Protein AF-A0A1P8Y9I0-F1 (afdb_monomer_lite)

pLDDT: mean 92.51, std 11.32, range [50.22, 98.56]

Radius of gyration: 15.65 Å; chains: 1; bounding box: 35×36×48 Å

Structure (mmCIF, N/CA/C/O backbone):
data_AF-A0A1P8Y9I0-F1
#
_entry.id   AF-A0A1P8Y9I0-F1
#
loop_
_atom_site.group_PDB
_atom_site.id
_atom_site.type_symbol
_atom_site.label_atom_id
_atom_site.label_alt_id
_atom_site.label_comp_id
_atom_site.label_asym_id
_atom_site.label_entity_id
_atom_site.label_seq_id
_atom_site.pdbx_PDB_ins_code
_atom_site.Cartn_x
_atom_site.Cartn_y
_atom_site.Cartn_z
_atom_site.occupancy
_atom_site.B_iso_or_equiv
_atom_site.auth_seq_id
_atom_site.auth_comp_id
_atom_site.auth_asym_id
_atom_site.auth_atom_id
_atom_site.pdbx_PDB_model_num
ATOM 1 N N . MET A 1 1 ? 1.234 25.352 27.784 1.00 50.22 1 MET A N 1
ATOM 2 C CA . MET A 1 1 ? 1.714 23.961 27.651 1.00 50.22 1 MET A CA 1
ATOM 3 C C . MET A 1 1 ? 0.505 23.090 27.349 1.00 50.22 1 MET A C 1
ATOM 5 O O . MET A 1 1 ? -0.253 22.796 28.262 1.00 50.22 1 MET A O 1
ATOM 9 N N . VAL A 1 2 ? 0.238 22.803 26.073 1.00 50.41 2 VAL A N 1
ATOM 10 C CA . VAL A 1 2 ? -0.898 21.957 25.672 1.00 50.41 2 VAL A CA 1
ATOM 11 C C . VAL A 1 2 ? -0.511 20.513 25.977 1.00 50.41 2 VAL A C 1
ATOM 13 O O . VAL A 1 2 ? 0.443 20.001 25.397 1.00 50.41 2 VAL A O 1
ATOM 16 N N . ARG A 1 3 ? -1.201 19.872 26.926 1.00 53.47 3 ARG A N 1
ATOM 17 C CA . ARG A 1 3 ? -1.149 18.415 27.060 1.00 53.47 3 ARG A CA 1
ATOM 18 C C . ARG A 1 3 ? -1.916 17.842 25.875 1.00 53.47 3 ARG A C 1
ATOM 20 O O . ARG A 1 3 ? -3.123 18.023 25.784 1.00 53.47 3 ARG A O 1
ATOM 27 N N . LEU A 1 4 ? -1.197 17.213 24.954 1.00 63.72 4 LEU A N 1
ATOM 28 C CA . LEU A 1 4 ? -1.804 16.285 24.015 1.00 63.72 4 LEU A CA 1
ATOM 29 C C . LEU A 1 4 ? -1.993 14.987 24.795 1.00 63.72 4 LEU A C 1
ATOM 31 O O . LEU A 1 4 ? -1.011 14.308 25.099 1.00 63.72 4 LEU A O 1
ATOM 35 N N . ASP A 1 5 ? -3.227 14.682 25.184 1.00 65.12 5 ASP A N 1
ATOM 36 C CA . ASP A 1 5 ? -3.533 13.342 25.670 1.00 65.12 5 ASP A CA 1
ATOM 37 C C . ASP A 1 5 ? -3.184 12.358 24.540 1.00 65.12 5 ASP A C 1
ATOM 39 O O . ASP A 1 5 ? -3.578 12.592 23.391 1.00 65.12 5 ASP A O 1
ATOM 43 N N . PRO A 1 6 ? -2.395 11.298 24.796 1.00 65.25 6 PRO A N 1
ATOM 44 C CA . PRO A 1 6 ? -2.047 10.349 23.754 1.00 65.25 6 PRO A CA 1
ATOM 45 C C . PRO A 1 6 ? -3.326 9.638 23.318 1.00 65.25 6 PRO A C 1
ATOM 47 O O . PRO A 1 6 ? -3.844 8.779 24.029 1.00 65.25 6 PRO A O 1
ATOM 50 N N . VAL A 1 7 ? -3.851 10.007 22.148 1.00 63.44 7 VAL A N 1
ATOM 51 C CA . VAL A 1 7 ? -4.934 9.261 21.507 1.00 63.44 7 VAL A CA 1
ATOM 52 C C . VAL A 1 7 ? -4.431 7.825 21.345 1.00 63.44 7 VAL A C 1
ATOM 54 O O . VAL A 1 7 ? -3.393 7.623 20.702 1.00 63.44 7 VAL A O 1
ATOM 57 N N . PRO A 1 8 ? -5.092 6.816 21.941 1.00 67.00 8 PRO A N 1
ATOM 58 C CA . PRO A 1 8 ? -4.631 5.448 21.802 1.00 67.00 8 PRO A CA 1
ATOM 59 C C . PRO A 1 8 ? -4.676 5.074 20.316 1.00 67.00 8 PRO A C 1
ATOM 61 O O . PRO A 1 8 ? -5.696 5.265 19.645 1.00 67.00 8 PRO A O 1
ATOM 64 N N . ARG A 1 9 ? -3.550 4.568 19.793 1.00 76.94 9 ARG A N 1
ATOM 65 C CA . ARG A 1 9 ? -3.406 4.087 18.408 1.00 76.94 9 ARG A CA 1
ATOM 66 C C . ARG A 1 9 ? -4.253 2.828 18.210 1.00 76.94 9 ARG A C 1
ATOM 68 O O . ARG A 1 9 ? -3.756 1.714 18.284 1.00 76.94 9 ARG A O 1
ATOM 75 N N . THR A 1 10 ? -5.553 3.036 18.033 1.00 88.88 10 THR A N 1
ATOM 76 C CA . THR A 1 10 ? -6.595 1.995 17.960 1.00 88.88 10 THR A CA 1
ATOM 77 C C . THR A 1 10 ? -7.045 1.700 16.535 1.00 88.88 10 THR A C 1
ATOM 79 O O . THR A 1 10 ? -7.827 0.776 16.322 1.00 88.88 10 THR A O 1
ATOM 82 N N . LEU A 1 11 ? -6.582 2.490 15.565 1.00 95.50 11 LEU A N 1
ATOM 83 C CA . LEU A 1 11 ? -6.883 2.268 14.159 1.00 95.50 11 LEU A CA 1
ATOM 84 C C . LEU A 1 11 ? -6.055 1.102 13.618 1.00 95.50 11 LEU A C 1
ATOM 86 O O . LEU A 1 11 ? -4.870 0.975 13.923 1.00 95.50 11 LEU A O 1
ATOM 90 N N . VAL A 1 12 ? -6.700 0.279 12.801 1.00 96.62 12 VAL A N 1
ATOM 91 C CA . VAL A 1 12 ? -6.104 -0.847 12.086 1.00 96.62 12 VAL A CA 1
ATOM 92 C C . VAL A 1 12 ? -5.744 -0.387 10.680 1.00 96.62 12 VAL A C 1
ATOM 94 O O . VAL A 1 12 ? -6.572 0.214 9.997 1.00 96.62 12 VAL A O 1
ATOM 97 N N . ASP A 1 13 ? -4.520 -0.678 10.251 1.00 96.81 13 ASP A N 1
ATOM 98 C CA . ASP A 1 13 ? -4.106 -0.571 8.853 1.00 96.81 13 ASP A CA 1
ATOM 99 C C . ASP A 1 13 ? -4.688 -1.752 8.072 1.00 96.81 13 ASP A C 1
ATOM 101 O O . ASP A 1 13 ? -4.206 -2.878 8.184 1.00 96.81 13 ASP A O 1
ATOM 105 N N . VAL A 1 14 ? -5.763 -1.500 7.323 1.00 98.00 14 VAL A N 1
ATOM 106 C CA . VAL A 1 14 ? -6.560 -2.567 6.703 1.00 98.00 14 VAL A CA 1
ATOM 107 C C . VAL A 1 14 ? -5.796 -3.273 5.587 1.00 98.00 14 VAL A C 1
ATOM 109 O O . VAL A 1 14 ? -5.903 -4.488 5.446 1.00 98.00 14 VAL A O 1
ATOM 112 N N . VAL A 1 15 ? -4.978 -2.541 4.829 1.00 97.38 15 VAL A N 1
ATOM 113 C CA . VAL A 1 15 ? 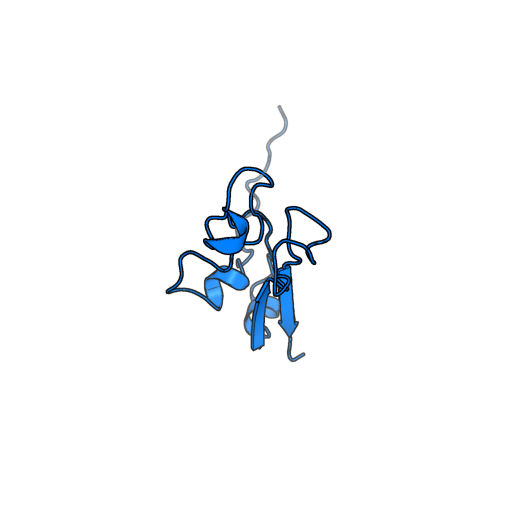-4.157 -3.140 3.768 1.00 9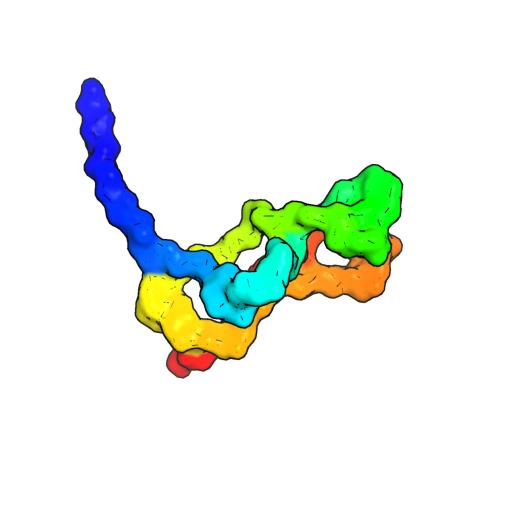7.38 15 VAL A CA 1
ATOM 114 C C . VAL A 1 15 ? -3.124 -4.083 4.380 1.00 97.38 15 VAL A C 1
ATOM 116 O O . VAL A 1 15 ? -2.961 -5.200 3.902 1.00 97.38 15 VAL A O 1
ATOM 119 N N . ARG A 1 16 ? -2.462 -3.682 5.475 1.00 96.38 16 ARG A N 1
ATOM 120 C CA . ARG A 1 16 ? -1.484 -4.552 6.145 1.00 96.38 16 ARG A CA 1
ATOM 121 C C . ARG A 1 16 ? -2.137 -5.767 6.810 1.00 96.38 16 ARG A C 1
ATOM 123 O O . ARG A 1 16 ? -1.550 -6.841 6.783 1.00 96.38 16 ARG A O 1
ATOM 130 N N . ASP A 1 17 ? -3.329 -5.604 7.383 1.00 96.31 17 ASP A N 1
ATOM 131 C CA . ASP A 1 17 ? -4.109 -6.703 7.974 1.00 96.31 17 ASP A CA 1
ATOM 132 C C . ASP A 1 17 ? -4.497 -7.763 6.928 1.00 96.31 17 ASP A C 1
ATOM 134 O O . ASP A 1 17 ? -4.458 -8.958 7.209 1.00 96.31 17 ASP A O 1
ATOM 138 N N . ARG A 1 18 ? -4.824 -7.336 5.701 1.00 96.25 18 ARG A N 1
ATOM 139 C CA . ARG A 1 18 ? -5.272 -8.227 4.617 1.00 96.25 18 ARG A CA 1
ATOM 140 C C . ARG A 1 18 ? -4.158 -8.762 3.728 1.00 96.25 18 ARG A C 1
ATOM 142 O O . ARG A 1 18 ? -4.342 -9.797 3.093 1.00 96.25 18 ARG A O 1
ATOM 149 N N . CYS A 1 19 ? -3.008 -8.100 3.715 1.00 94.31 19 CYS A N 1
ATOM 150 C CA . CYS A 1 19 ? -1.831 -8.484 2.944 1.00 94.31 19 CYS A CA 1
ATOM 151 C C . CYS A 1 19 ? -0.595 -8.603 3.865 1.00 94.31 19 CYS A C 1
ATOM 153 O O . CYS A 1 19 ? 0.362 -7.841 3.703 1.00 94.31 19 CYS A O 1
ATOM 155 N N . PRO A 1 20 ? -0.596 -9.512 4.864 1.00 94.88 20 PRO A N 1
ATOM 156 C CA . PRO A 1 20 ? 0.451 -9.551 5.890 1.00 94.88 20 PRO A CA 1
ATOM 157 C C . PRO A 1 20 ? 1.811 -10.032 5.366 1.00 94.88 20 PRO A C 1
ATOM 159 O O . PRO A 1 20 ? 2.841 -9.578 5.858 1.00 94.88 20 PRO A O 1
ATOM 162 N N . ASP A 1 21 ? 1.814 -10.908 4.358 1.00 93.50 21 ASP A N 1
ATOM 163 C CA . ASP A 1 21 ? 3.010 -11.623 3.885 1.00 93.50 21 ASP A CA 1
ATOM 164 C C . ASP A 1 21 ? 3.643 -11.004 2.626 1.00 93.50 21 ASP A C 1
ATOM 166 O O . ASP A 1 21 ? 4.447 -11.640 1.945 1.00 93.50 21 ASP A O 1
ATOM 170 N N . THR A 1 22 ? 3.271 -9.771 2.280 1.00 88.44 22 THR A N 1
ATOM 171 C CA . THR A 1 22 ? 3.850 -9.044 1.145 1.00 88.44 22 THR A CA 1
ATOM 172 C C . THR A 1 22 ? 4.398 -7.688 1.580 1.00 88.44 22 THR A C 1
ATOM 174 O O . THR A 1 22 ? 3.870 -7.026 2.479 1.00 88.44 22 THR A O 1
ATOM 177 N N . ASP A 1 23 ? 5.492 -7.268 0.945 1.00 85.75 23 ASP A N 1
ATOM 178 C CA . ASP A 1 23 ? 6.072 -5.942 1.162 1.00 85.75 23 ASP A CA 1
ATOM 179 C C . ASP A 1 23 ? 5.109 -4.836 0.700 1.00 85.75 23 ASP A C 1
ATOM 181 O O . ASP A 1 23 ? 5.017 -3.782 1.342 1.00 85.75 23 ASP A O 1
ATOM 185 N N . GLY A 1 24 ? 4.364 -5.112 -0.376 1.00 81.00 24 GLY A N 1
ATOM 186 C CA . GLY A 1 24 ? 3.292 -4.283 -0.914 1.00 81.00 24 GLY A CA 1
ATOM 187 C C . GLY A 1 24 ? 1.904 -4.622 -0.338 1.00 81.00 24 GLY A C 1
ATOM 188 O O . GLY A 1 24 ? 1.806 -5.181 0.752 1.00 81.00 24 GLY A O 1
ATOM 189 N N . PRO A 1 25 ? 0.811 -4.263 -1.035 1.00 95.06 25 PRO A N 1
ATOM 190 C CA . PRO A 1 25 ? 0.798 -3.513 -2.290 1.00 95.06 25 PRO A CA 1
ATOM 191 C C . PRO A 1 25 ? 1.343 -2.089 -2.104 1.00 95.06 25 PRO A C 1
ATOM 193 O O . PRO A 1 25 ? 1.028 -1.412 -1.122 1.00 95.06 25 PRO A O 1
ATOM 196 N N . TYR A 1 26 ? 2.200 -1.650 -3.029 1.00 97.44 26 TYR A N 1
ATOM 197 C CA . TYR A 1 26 ? 2.687 -0.271 -3.067 1.00 97.44 26 TYR A CA 1
ATOM 198 C C . TYR A 1 26 ? 1.595 0.656 -3.600 1.00 97.44 26 TYR A C 1
ATOM 200 O O . TYR A 1 26 ? 0.720 0.230 -4.355 1.00 97.44 26 TYR A O 1
ATOM 208 N N . SER A 1 27 ? 1.642 1.916 -3.181 1.00 98.06 27 SER A N 1
ATOM 209 C CA . SER A 1 27 ? 0.705 2.961 -3.600 1.00 98.06 27 SER A CA 1
ATOM 210 C C . SER A 1 27 ? 1.399 4.097 -4.335 1.00 98.06 27 SER A C 1
ATOM 212 O O . SER A 1 27 ? 0.717 4.987 -4.816 1.00 98.06 27 SER A O 1
ATOM 214 N N . TRP A 1 28 ? 2.731 4.078 -4.415 1.00 98.38 28 TRP A N 1
ATOM 215 C CA . TRP A 1 28 ? 3.528 5.113 -5.053 1.00 98.38 28 TRP A CA 1
ATOM 216 C C . TRP A 1 28 ? 4.748 4.532 -5.764 1.00 98.38 28 TRP A C 1
ATOM 218 O O . TRP A 1 28 ? 5.452 3.687 -5.202 1.00 98.38 28 TRP A O 1
ATOM 228 N N . TRP A 1 29 ? 5.052 5.054 -6.952 1.00 98.19 29 TRP A N 1
ATOM 229 C CA . TRP A 1 29 ? 6.262 4.747 -7.713 1.00 98.19 29 TRP A CA 1
ATOM 230 C C . TRP A 1 29 ? 6.817 6.010 -8.364 1.00 98.19 29 TRP A C 1
ATOM 232 O O . TRP A 1 29 ? 6.088 6.786 -8.980 1.00 98.19 29 TRP A O 1
ATOM 242 N N . SER A 1 30 ? 8.139 6.168 -8.319 1.00 97.31 30 SER A N 1
ATOM 243 C CA . SER A 1 30 ? 8.806 7.303 -8.957 1.00 97.31 30 SER A CA 1
ATOM 244 C C . SER A 1 30 ? 8.505 7.389 -10.461 1.00 97.31 30 SER A C 1
ATOM 246 O O . SER A 1 30 ? 8.370 6.384 -11.169 1.00 97.31 30 SER A O 1
ATOM 248 N N . TRP A 1 31 ? 8.460 8.615 -10.983 1.00 96.38 31 TRP A N 1
ATOM 249 C CA . TRP A 1 31 ? 8.508 8.864 -12.428 1.00 96.38 31 TRP A CA 1
ATOM 250 C C . TRP A 1 31 ? 9.890 8.582 -13.026 1.00 96.38 31 TRP A C 1
ATOM 252 O O . TRP A 1 31 ? 10.011 8.415 -14.237 1.00 96.38 31 TRP A O 1
ATOM 262 N N . LEU A 1 32 ? 10.930 8.538 -12.191 1.00 94.88 32 LEU A N 1
ATOM 263 C CA . LEU A 1 32 ? 12.301 8.306 -12.624 1.00 94.88 32 LEU A CA 1
ATOM 264 C C . LEU A 1 32 ? 12.570 6.814 -12.843 1.00 94.88 32 LEU A C 1
ATOM 266 O O . LEU A 1 32 ? 12.204 5.973 -12.025 1.00 94.88 32 LEU A O 1
ATOM 270 N N . GLY A 1 33 ? 13.294 6.503 -13.918 1.00 93.06 33 GLY A N 1
ATOM 271 C CA . GLY A 1 33 ? 13.715 5.137 -14.221 1.00 93.06 33 GLY A CA 1
ATOM 272 C C . GLY A 1 33 ? 12.543 4.215 -14.558 1.00 93.06 33 GLY A C 1
ATOM 273 O O . GLY A 1 33 ? 11.558 4.637 -15.157 1.00 93.06 33 GLY A O 1
ATOM 274 N N . GLN A 1 34 ? 12.683 2.940 -14.205 1.00 95.38 34 GLN A N 1
ATOM 275 C CA . GLN A 1 34 ? 11.688 1.897 -14.461 1.00 95.38 34 GLN A CA 1
ATOM 276 C C . GLN A 1 34 ? 10.919 1.502 -13.191 1.00 95.38 34 GLN A C 1
ATOM 278 O O . GLN A 1 34 ? 10.295 0.451 -13.169 1.00 95.38 34 GLN A O 1
ATOM 283 N N . SER A 1 3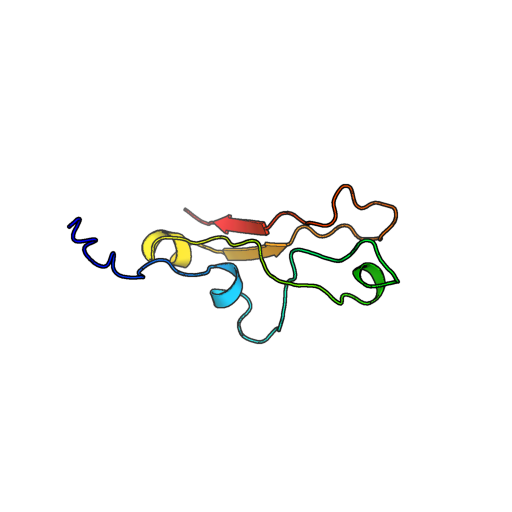5 ? 10.893 2.351 -12.150 1.00 96.88 35 SER A N 1
ATOM 284 C CA . SER A 1 35 ? 10.285 2.027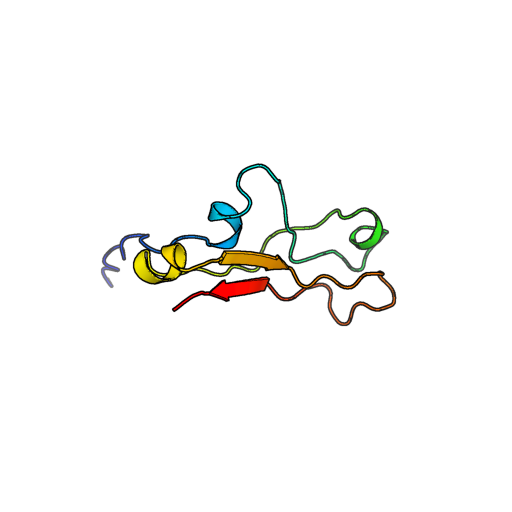 -10.847 1.00 96.88 35 SER A CA 1
ATOM 285 C C . SER A 1 35 ? 8.866 1.468 -10.949 1.00 96.88 35 SER A C 1
ATOM 287 O O . SER A 1 35 ? 8.552 0.502 -10.264 1.00 96.88 35 SER A O 1
ATOM 289 N N . PHE A 1 36 ? 8.021 2.031 -11.819 1.00 96.88 36 PHE A N 1
ATOM 290 C CA . PHE A 1 36 ? 6.672 1.504 -12.029 1.00 96.88 36 PHE A CA 1
ATOM 291 C C . PHE A 1 36 ? 6.678 0.137 -12.720 1.00 96.88 36 PHE A C 1
ATOM 293 O O . PHE A 1 36 ? 5.894 -0.717 -12.340 1.00 96.88 36 PHE A O 1
ATOM 300 N N . ALA A 1 37 ? 7.524 -0.091 -13.726 1.00 95.94 37 ALA A N 1
ATOM 301 C CA . ALA A 1 37 ? 7.577 -1.368 -14.445 1.00 95.94 37 ALA A CA 1
ATOM 302 C C . ALA A 1 37 ? 8.187 -2.487 -13.582 1.00 95.94 37 ALA A C 1
ATOM 304 O O . ALA A 1 37 ? 7.663 -3.597 -13.556 1.00 95.94 37 ALA A O 1
ATOM 305 N N . ASP A 1 38 ? 9.225 -2.158 -12.814 1.00 95.94 38 ASP A N 1
ATOM 306 C CA . ASP A 1 38 ? 9.942 -3.066 -11.911 1.00 95.94 38 ASP A CA 1
ATOM 307 C C . ASP A 1 38 ? 9.223 -3.260 -10.563 1.00 95.94 38 ASP A C 1
ATOM 309 O O . ASP A 1 38 ? 9.758 -3.894 -9.656 1.00 95.94 38 ASP A O 1
ATOM 313 N N . ASP A 1 39 ? 8.042 -2.655 -10.401 1.00 95.56 39 ASP A N 1
ATOM 314 C CA . ASP A 1 39 ? 7.257 -2.620 -9.164 1.00 95.56 39 ASP A CA 1
ATOM 315 C C . ASP A 1 39 ? 8.075 -2.234 -7.919 1.00 95.56 39 ASP A C 1
ATOM 317 O O . ASP A 1 39 ? 7.915 -2.774 -6.832 1.00 95.56 39 ASP A O 1
ATOM 321 N N . THR A 1 40 ? 8.997 -1.287 -8.079 1.00 95.81 40 THR A N 1
ATOM 322 C CA . THR A 1 40 ? 9.845 -0.786 -6.996 1.00 95.81 40 THR A CA 1
ATOM 323 C C . THR A 1 40 ? 9.258 0.517 -6.476 1.00 95.81 40 THR A C 1
ATOM 325 O O . THR A 1 40 ? 9.522 1.597 -7.015 1.00 95.81 40 THR A O 1
ATOM 328 N N . GLY A 1 41 ? 8.419 0.404 -5.449 1.00 95.81 41 GLY A N 1
ATOM 329 C CA . GLY A 1 41 ? 7.611 1.502 -4.933 1.00 95.81 41 GLY A CA 1
ATOM 330 C C . GLY A 1 41 ? 7.569 1.559 -3.414 1.00 95.81 41 GLY A C 1
ATOM 331 O O . GLY A 1 41 ? 8.207 0.771 -2.714 1.00 95.81 41 GLY A O 1
ATOM 332 N N . TRP A 1 42 ? 6.817 2.530 -2.902 1.00 97.44 42 TRP A N 1
ATOM 333 C CA . TRP A 1 42 ? 6.554 2.692 -1.475 1.00 97.44 42 TRP A CA 1
ATOM 334 C C . TRP A 1 42 ? 5.057 2.546 -1.197 1.00 97.44 42 TRP A C 1
ATOM 336 O O . TRP A 1 42 ? 4.207 2.885 -2.020 1.00 97.44 42 TRP A O 1
ATOM 346 N N . ARG A 1 43 ? 4.723 2.068 0.003 1.00 97.50 43 ARG A N 1
ATOM 347 C CA . ARG A 1 43 ? 3.355 2.083 0.530 1.00 97.50 43 ARG A CA 1
ATOM 348 C C . ARG A 1 43 ? 3.223 3.245 1.508 1.00 97.50 43 ARG A C 1
ATOM 350 O O . ARG A 1 43 ? 3.595 3.122 2.677 1.00 97.50 43 ARG A O 1
ATOM 357 N N . ILE A 1 44 ? 2.762 4.384 1.006 1.00 97.50 44 ILE A N 1
ATOM 358 C CA . ILE A 1 44 ? 2.674 5.638 1.774 1.00 97.50 44 ILE A CA 1
ATOM 359 C C . ILE A 1 44 ? 1.258 6.207 1.859 1.00 97.50 44 ILE A C 1
ATOM 361 O O . ILE A 1 44 ? 1.028 7.138 2.627 1.00 97.50 44 ILE A O 1
ATOM 365 N N . ASP A 1 45 ? 0.306 5.585 1.174 1.00 98.19 45 ASP A N 1
ATOM 366 C CA . ASP A 1 45 ? -1.118 5.866 1.282 1.00 98.19 45 ASP A CA 1
ATOM 367 C C . ASP A 1 45 ? -1.780 4.743 2.088 1.00 98.19 45 ASP A C 1
ATOM 369 O O . ASP A 1 45 ? -1.449 3.565 1.933 1.00 98.19 45 ASP A O 1
ATOM 373 N N . TYR A 1 46 ? -2.690 5.099 2.995 1.00 97.12 46 TYR A N 1
ATOM 374 C CA . TYR A 1 46 ? -3.227 4.167 3.987 1.00 97.12 46 TYR A CA 1
ATOM 375 C C . TYR A 1 46 ? -4.745 4.230 4.052 1.00 97.12 46 TYR A C 1
ATOM 377 O O . TYR A 1 46 ? -5.336 5.309 4.045 1.00 97.12 46 TYR A O 1
ATOM 385 N N . HIS A 1 47 ? -5.361 3.068 4.263 1.00 97.62 47 HIS A N 1
ATOM 386 C CA . HIS A 1 47 ? -6.726 2.974 4.758 1.00 97.62 47 HIS A CA 1
ATOM 387 C C . HIS A 1 47 ? -6.702 2.521 6.222 1.00 97.62 47 HIS A C 1
ATOM 389 O O . HIS A 1 47 ? -6.500 1.343 6.524 1.00 97.62 47 HIS A O 1
ATOM 395 N N . LEU A 1 48 ? -6.879 3.476 7.137 1.00 97.19 48 LEU A N 1
ATOM 396 C CA . LEU A 1 48 ? -6.939 3.213 8.572 1.00 97.19 48 LEU A CA 1
ATOM 397 C C . LEU A 1 48 ? -8.396 3.163 9.035 1.00 97.19 48 LEU A C 1
ATOM 399 O O . LEU A 1 48 ? -9.137 4.129 8.860 1.00 97.19 48 LEU A O 1
ATOM 403 N N . ALA A 1 49 ? -8.798 2.066 9.671 1.00 97.12 49 ALA A N 1
ATOM 404 C CA . ALA A 1 49 ? -10.177 1.853 10.096 1.00 97.12 49 ALA A CA 1
ATOM 405 C C . ALA A 1 49 ? -10.282 1.552 11.594 1.00 97.12 49 ALA A C 1
ATOM 407 O O . ALA A 1 49 ? -9.377 0.991 12.211 1.00 97.12 49 ALA A O 1
ATOM 408 N N . THR A 1 50 ? -11.423 1.894 12.200 1.00 96.38 50 THR A N 1
ATOM 409 C CA . THR A 1 50 ? -11.734 1.405 13.553 1.00 96.38 50 THR A CA 1
ATOM 410 C C . THR A 1 50 ? -11.806 -0.127 13.552 1.00 96.38 50 THR A C 1
ATOM 412 O O . THR A 1 50 ? -12.195 -0.706 12.533 1.00 96.38 50 THR A O 1
ATOM 415 N N . PRO A 1 51 ? -11.537 -0.812 14.681 1.00 95.88 51 PRO A N 1
ATOM 416 C CA . PRO A 1 51 ? -11.530 -2.275 14.714 1.00 95.88 51 PRO A CA 1
ATOM 417 C C . PRO A 1 51 ? -12.835 -2.917 14.227 1.00 95.88 51 PRO A C 1
ATOM 419 O O . PRO A 1 51 ? -12.814 -4.006 13.665 1.00 95.88 51 PRO A O 1
ATOM 422 N N . ARG A 1 52 ? -13.985 -2.256 14.435 1.00 96.25 52 ARG A N 1
ATOM 423 C CA . ARG A 1 52 ? -15.279 -2.751 13.944 1.00 96.25 52 ARG A CA 1
ATOM 424 C C . ARG A 1 52 ? -15.353 -2.736 12.420 1.00 96.25 52 ARG A C 1
ATOM 426 O O . ARG A 1 52 ? -15.799 -3.722 11.853 1.00 96.25 52 ARG A O 1
ATOM 433 N N . LEU A 1 53 ? -14.930 -1.641 11.790 1.00 97.81 53 LEU A N 1
ATOM 434 C CA . LEU A 1 53 ? -14.950 -1.515 10.336 1.00 97.81 53 LEU A CA 1
ATOM 435 C C . LEU A 1 53 ? -13.891 -2.422 9.697 1.00 97.81 53 LEU A C 1
ATOM 437 O O . LEU A 1 53 ? -14.219 -3.163 8.785 1.00 97.81 53 LEU A O 1
ATOM 441 N N . ALA A 1 54 ? -12.669 -2.461 10.236 1.00 97.75 54 ALA A N 1
ATOM 442 C CA . ALA A 1 54 ? -11.589 -3.305 9.714 1.00 97.75 54 ALA A CA 1
ATOM 443 C C . ALA A 1 54 ? -11.969 -4.797 9.617 1.00 97.75 54 ALA A C 1
ATOM 445 O O . ALA A 1 54 ? -11.593 -5.479 8.666 1.00 97.75 54 ALA A O 1
ATOM 446 N N . ARG A 1 55 ? -12.766 -5.308 10.568 1.00 97.56 55 ARG A N 1
ATOM 447 C CA . ARG A 1 55 ? -13.272 -6.692 10.529 1.00 97.56 55 ARG A CA 1
ATOM 448 C C . ARG A 1 55 ? -14.222 -6.970 9.363 1.00 97.56 55 ARG A C 1
ATOM 450 O O . ARG A 1 55 ? -14.280 -8.111 8.927 1.00 97.56 55 ARG A O 1
ATOM 457 N N . ALA A 1 56 ? -14.932 -5.956 8.878 1.00 98.44 56 ALA A N 1
ATOM 458 C CA . ALA A 1 56 ? -15.848 -6.066 7.747 1.00 98.44 56 ALA A CA 1
ATOM 459 C C . ALA A 1 56 ? -15.141 -5.977 6.385 1.00 98.44 56 ALA A C 1
ATOM 461 O O . ALA A 1 56 ? -15.793 -6.146 5.359 1.00 98.44 56 ALA A O 1
ATOM 462 N N . ALA A 1 57 ? -13.836 -5.676 6.348 1.00 98.44 57 ALA A N 1
ATOM 463 C CA . ALA A 1 57 ? -13.097 -5.666 5.091 1.00 98.44 57 ALA A CA 1
ATOM 464 C C . ALA A 1 57 ? -13.096 -7.079 4.494 1.00 98.44 57 ALA A C 1
ATOM 466 O O . ALA A 1 57 ? -12.880 -8.053 5.217 1.00 98.44 57 ALA A O 1
ATOM 467 N N . VAL A 1 58 ? -13.318 -7.198 3.190 1.00 98.12 58 VAL A N 1
ATOM 468 C CA . VAL A 1 58 ? -13.282 -8.475 2.456 1.00 98.12 58 VAL A CA 1
ATOM 469 C C . VAL A 1 58 ? -12.176 -8.501 1.406 1.00 98.12 58 VAL A C 1
ATOM 471 O O . VAL A 1 58 ? -11.634 -9.566 1.124 1.00 98.12 58 VAL A O 1
ATOM 474 N N . ALA A 1 59 ? -11.762 -7.333 0.912 1.00 97.69 59 ALA A N 1
ATOM 475 C CA . ALA A 1 59 ? -10.598 -7.158 0.053 1.00 97.69 59 ALA A CA 1
ATOM 476 C C . ALA A 1 59 ? -9.911 -5.823 0.366 1.00 97.69 59 ALA A C 1
ATOM 478 O O . ALA A 1 59 ? -10.560 -4.877 0.812 1.00 97.69 59 ALA A O 1
ATOM 479 N N . ALA A 1 60 ? -8.600 -5.744 0.144 1.00 97.62 60 ALA A N 1
ATOM 480 C CA . ALA A 1 60 ? -7.839 -4.506 0.257 1.00 97.62 60 ALA A CA 1
ATOM 481 C C . ALA A 1 60 ? -6.632 -4.539 -0.684 1.00 97.62 60 ALA A C 1
ATOM 483 O O . ALA A 1 60 ? -6.025 -5.593 -0.872 1.00 97.62 60 ALA A O 1
ATOM 484 N N . GLY A 1 61 ? -6.265 -3.388 -1.241 1.00 96.94 61 GLY A N 1
ATOM 485 C CA . GLY A 1 61 ? -5.074 -3.269 -2.071 1.00 96.94 61 GLY A CA 1
ATOM 486 C C . GLY A 1 61 ? -4.900 -1.891 -2.688 1.00 96.94 61 GLY A C 1
ATOM 487 O O . GLY A 1 61 ? -5.373 -0.894 -2.138 1.00 96.94 61 GLY A O 1
ATOM 488 N N . THR A 1 62 ? -4.212 -1.841 -3.825 1.00 97.06 62 THR A N 1
ATOM 489 C CA . THR A 1 62 ? -4.083 -0.632 -4.639 1.00 97.06 62 THR A CA 1
ATOM 490 C C . THR A 1 62 ? -4.614 -0.869 -6.043 1.00 97.06 62 THR A C 1
ATOM 492 O O . THR A 1 62 ? -4.374 -1.918 -6.640 1.00 97.06 62 THR A O 1
ATOM 495 N N . ASP A 1 63 ? -5.356 0.105 -6.560 1.00 96.75 63 ASP A N 1
ATOM 496 C CA . ASP A 1 63 ? -5.887 0.097 -7.923 1.00 96.75 63 ASP A CA 1
ATOM 497 C C . ASP A 1 63 ? -4.818 0.634 -8.884 1.00 96.75 63 ASP A C 1
ATOM 499 O O . ASP A 1 63 ? 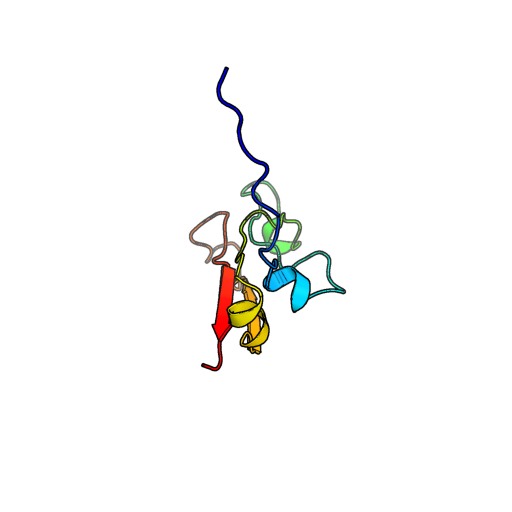-4.883 1.758 -9.379 1.00 96.75 63 ASP A O 1
ATOM 503 N N . ARG A 1 64 ? -3.738 -0.141 -9.021 1.00 95.38 64 ARG A N 1
ATOM 504 C CA . ARG A 1 64 ? -2.568 0.195 -9.839 1.00 95.38 64 ARG A CA 1
ATOM 505 C C . ARG A 1 64 ? -2.875 -0.021 -11.318 1.00 95.38 64 ARG A C 1
ATOM 507 O O . ARG A 1 64 ? -3.343 -1.088 -11.712 1.00 95.38 64 ARG A O 1
ATOM 514 N N . GLU A 1 65 ? -2.511 0.945 -12.156 1.00 97.00 65 GLU A N 1
ATOM 515 C CA . GLU A 1 65 ? -2.656 0.823 -13.603 1.00 97.00 65 GLU A CA 1
ATOM 516 C C . GLU A 1 65 ? -1.794 -0.316 -14.184 1.00 97.00 65 GLU A C 1
ATOM 518 O O . GLU A 1 65 ? -0.696 -0.600 -13.698 1.00 97.00 65 GLU A O 1
ATOM 523 N N . PRO A 1 66 ? -2.239 -0.969 -15.272 1.00 96.00 66 PRO A N 1
ATOM 524 C CA . PRO A 1 66 ? -1.543 -2.140 -15.805 1.00 96.00 66 PRO A CA 1
ATOM 525 C C . PRO A 1 66 ? -0.220 -1.809 -16.517 1.00 96.00 66 PRO A C 1
ATOM 527 O O . PRO A 1 66 ? 0.564 -2.720 -16.780 1.00 96.00 66 PRO A O 1
ATOM 530 N N . ALA A 1 67 ? 0.038 -0.538 -16.851 1.00 95.81 67 ALA A N 1
ATOM 531 C CA . ALA A 1 67 ? 1.261 -0.103 -17.527 1.00 95.81 67 ALA A CA 1
ATOM 532 C C . ALA A 1 67 ? 1.639 1.351 -17.189 1.00 95.81 67 ALA A C 1
ATOM 534 O O . ALA A 1 67 ? 0.786 2.183 -16.878 1.00 95.81 67 ALA A O 1
ATOM 535 N N . ALA A 1 68 ? 2.938 1.660 -17.268 1.00 95.44 68 ALA A N 1
ATOM 536 C CA 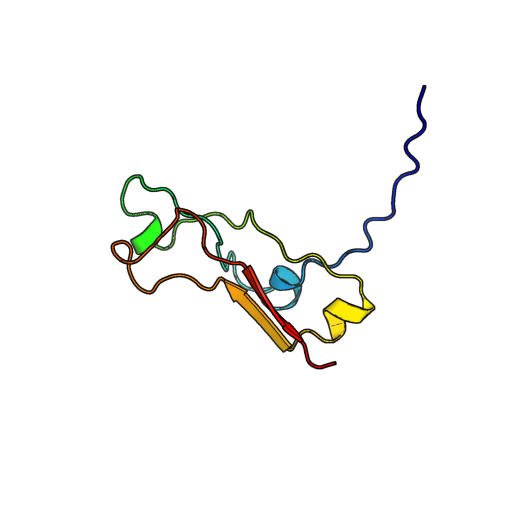. ALA A 1 68 ? 3.507 2.941 -16.838 1.00 95.44 68 ALA A CA 1
ATOM 537 C C . ALA A 1 68 ? 3.107 4.146 -17.709 1.00 95.44 68 ALA A C 1
ATOM 539 O O . ALA A 1 68 ? 3.238 5.283 -17.261 1.00 95.44 68 ALA A O 1
ATOM 540 N N . ASP A 1 69 ? 2.677 3.916 -18.947 1.00 95.62 69 ASP A N 1
ATOM 541 C CA . ASP A 1 69 ? 2.186 4.925 -19.892 1.00 95.62 69 ASP A CA 1
ATOM 542 C C . ASP A 1 69 ? 0.685 5.207 -19.737 1.00 95.62 69 ASP A C 1
ATOM 544 O O . ASP A 1 69 ? 0.197 6.227 -20.220 1.00 95.62 69 ASP A O 1
ATOM 548 N N . LEU A 1 70 ? -0.033 4.329 -19.032 1.00 97.12 70 LEU A N 1
ATOM 549 C CA . LEU A 1 70 ? -1.446 4.493 -18.696 1.00 97.12 70 LEU A CA 1
ATOM 550 C C . LEU A 1 70 ? -1.660 5.193 -17.351 1.00 97.12 70 LEU A C 1
ATOM 552 O O . LEU A 1 70 ? -2.769 5.655 -17.084 1.00 97.12 70 LEU A O 1
ATOM 556 N N . ARG A 1 71 ? -0.624 5.267 -16.506 1.00 95.50 71 ARG A N 1
ATOM 557 C CA . ARG A 1 71 ? -0.740 5.838 -15.162 1.00 95.50 71 ARG A CA 1
ATOM 558 C C . ARG A 1 71 ? -1.059 7.328 -15.211 1.00 95.50 71 ARG A C 1
ATOM 560 O O . ARG A 1 71 ? -0.441 8.090 -15.958 1.00 95.50 71 ARG A O 1
ATOM 567 N N . MET A 1 72 ? -1.997 7.749 -14.372 1.00 94.94 72 MET A N 1
ATOM 568 C CA . MET A 1 72 ? -2.409 9.154 -14.290 1.00 94.94 72 MET A CA 1
ATOM 569 C C . MET A 1 72 ? -1.635 9.942 -13.224 1.00 94.94 72 MET A C 1
ATOM 571 O O . MET A 1 72 ? -1.576 11.171 -13.282 1.00 94.94 72 MET A O 1
ATOM 575 N N . SER A 1 73 ? -1.038 9.246 -12.256 1.00 97.69 73 SER A N 1
ATOM 576 C CA . SER A 1 73 ? -0.275 9.801 -11.136 1.00 97.69 73 SER A CA 1
ATOM 577 C C . SER A 1 73 ? 0.922 8.894 -10.814 1.00 97.69 73 SER A C 1
ATOM 579 O O . SER A 1 73 ? 1.004 7.755 -11.270 1.00 97.69 73 SER A O 1
ATOM 581 N N . ASP A 1 74 ? 1.889 9.409 -10.055 1.00 97.62 74 ASP A N 1
ATOM 582 C CA . ASP A 1 74 ? 2.881 8.582 -9.360 1.00 97.62 74 ASP A CA 1
ATOM 583 C C . ASP A 1 74 ? 2.269 7.761 -8.223 1.00 97.62 74 ASP A C 1
ATOM 585 O O . ASP A 1 74 ? 2.895 6.800 -7.782 1.00 97.62 74 ASP A O 1
ATOM 589 N N . HIS A 1 75 ? 1.060 8.109 -7.777 1.00 98.56 75 HIS A N 1
ATOM 590 C CA . HIS A 1 75 ? 0.279 7.339 -6.821 1.00 98.56 75 HIS A CA 1
ATOM 591 C C . HIS A 1 75 ? -0.807 6.492 -7.501 1.00 98.56 75 HIS A C 1
ATOM 593 O O . HIS A 1 75 ? -1.404 6.918 -8.487 1.00 98.56 75 HIS A O 1
ATOM 599 N N . ALA A 1 76 ? -1.125 5.341 -6.905 1.00 98.06 76 ALA A N 1
ATOM 600 C CA . ALA A 1 76 ? -2.324 4.557 -7.192 1.00 98.06 76 ALA A CA 1
ATOM 601 C C . ALA A 1 76 ? -3.314 4.639 -6.012 1.00 98.06 76 ALA A C 1
ATOM 603 O O . ALA A 1 76 ? -2.882 4.652 -4.851 1.00 98.06 76 ALA A O 1
ATOM 604 N N . PRO A 1 77 ? -4.637 4.659 -6.260 1.00 98.06 77 PRO A N 1
ATOM 605 C CA . PRO A 1 77 ? -5.639 4.642 -5.199 1.00 98.06 77 PRO A CA 1
ATOM 606 C C . PRO A 1 77 ? -5.492 3.426 -4.279 1.00 98.06 77 PRO A C 1
ATOM 608 O O . PRO A 1 77 ? -5.335 2.302 -4.747 1.00 98.06 77 PRO A O 1
ATOM 611 N N . VAL A 1 78 ? -5.615 3.631 -2.965 1.00 98.25 78 VAL A N 1
ATOM 612 C CA . VAL A 1 78 ? -5.807 2.536 -2.001 1.00 98.25 78 VAL A CA 1
ATOM 613 C C . VAL A 1 78 ? -7.291 2.216 -1.924 1.00 98.25 78 VAL A C 1
ATOM 615 O O . VAL A 1 78 ? -8.102 3.090 -1.612 1.00 98.25 78 VAL A O 1
ATOM 618 N N . VAL A 1 79 ? -7.640 0.959 -2.172 1.00 98.25 79 VAL A N 1
ATOM 619 C CA . VAL A 1 79 ? -9.025 0.485 -2.230 1.00 98.25 79 VAL A CA 1
ATOM 620 C C . VAL A 1 79 ? -9.268 -0.587 -1.178 1.00 98.25 79 VAL A C 1
ATOM 622 O O . VAL A 1 79 ? -8.399 -1.414 -0.897 1.00 98.25 79 VAL A O 1
ATOM 625 N N . VAL A 1 80 ? -10.450 -0.547 -0.566 1.00 98.44 80 VAL A N 1
ATOM 626 C CA . VAL A 1 80 ? -10.908 -1.541 0.406 1.00 98.44 80 VAL A CA 1
ATOM 627 C C . VAL A 1 80 ? -12.389 -1.788 0.179 1.00 98.44 80 VAL A C 1
ATOM 629 O O . VAL A 1 80 ? -13.184 -0.849 0.239 1.00 98.44 80 VAL A O 1
ATOM 632 N N . ASP A 1 81 ? -12.744 -3.054 -0.005 1.00 98.50 81 ASP A N 1
ATOM 633 C CA . ASP A 1 81 ? -14.132 -3.490 -0.089 1.00 98.50 81 ASP A CA 1
ATOM 634 C C . ASP A 1 81 ? -14.602 -3.982 1.275 1.00 98.50 81 ASP A C 1
ATOM 636 O O . ASP A 1 81 ? -13.889 -4.711 1.973 1.00 98.50 81 ASP A O 1
ATOM 640 N N . TYR A 1 82 ? -15.823 -3.597 1.642 1.00 98.44 82 TYR A N 1
ATOM 641 C CA . TYR A 1 82 ? -16.449 -3.933 2.915 1.00 98.44 82 TYR A CA 1
ATOM 642 C C . TYR A 1 82 ? -17.777 -4.654 2.704 1.00 98.44 82 TYR A C 1
ATOM 644 O O . TYR A 1 82 ? -18.585 -4.243 1.873 1.00 98.44 82 TYR A O 1
ATOM 652 N N . GLU A 1 83 ? -18.033 -5.668 3.522 1.00 97.69 83 GLU A N 1
ATOM 653 C CA . GLU A 1 83 ? -19.336 -6.321 3.647 1.00 97.69 83 GLU A CA 1
ATOM 654 C C . GLU A 1 83 ? -19.997 -5.849 4.954 1.00 97.69 83 GLU A C 1
ATOM 656 O O . GLU A 1 83 ? -19.516 -6.163 6.046 1.00 97.69 83 GLU A O 1
ATOM 661 N N . LEU A 1 84 ? -21.045 -5.019 4.850 1.00 93.75 84 LEU A N 1
ATOM 662 C CA . LEU A 1 84 ? -21.662 -4.291 5.974 1.00 93.75 84 LEU A CA 1
ATOM 663 C C . LEU A 1 84 ? -23.115 -4.686 6.237 1.00 93.75 84 LEU A C 1
ATOM 665 O O . LEU A 1 84 ? -23.864 -4.878 5.255 1.00 93.75 84 LEU A O 1
#

Foldseek 3Di:
DDDPDPPPPQWDFLQCVQPVPDQDPAFFFDPPDCCLVVVPHHNPDTDTHHPVFSVQWPDWHWPRDPDPVPDPDRGTDTDTDGDD

Sequence (84 aa):
MVRLDPVPRTLVDVVRDRCPDTDGPYSWWSWLGQSFADDTGWRIDYHLATPRLARAAVAAGTDREPAADLRMSDHAPVVVDYEL

Secondary structure (DSSP, 8-state):
-----------EEHHHHH-TTSS----B--SSTTTTTTT--B-----EE-HHHHHTEEEEEE---SSTTT-SSSB--EEEEE--